Protein AF-A0A160PT19-F1 (afdb_monomer_lite)

Radius of gyration: 15.27 Å; chains: 1; bounding box: 43×38×44 Å

Sequence (125 aa):
MTPITTTNTPLYSALLHTRISDAELLTPTTTVHEILVYGPADCPGCTATLDFFARKNMPATKVTVAAGDVAHTYITQDLGYLQAPVVTIRVSPPKTDHDNEHNTQILHWAGVNRYLMQALSRTHF

Organism: NCBI:txid2506452

Secondary structure (DSSP, 8-state):
--------S-TTTTSEEEETTTS----TTPEEEEEEEEE-SS-HHHHHHHHHHHHTT---EEEE--TTSHHHHIIIIIS---SSPEEEEEEE----SS--GGG-EEEEEES--HHHHHHHHGGG-

Foldseek 3Di:
DDDPPPPLQPPALPAAEDACVRDPADDLQKDWDAKEWEDAPDDVQSVVLCVLCVVLVRHYYYDHDDPPHSSNCCCCPVVNDPADGKMKIWIWGHDDVDDTPVRIHIYIDHTNDPVVSVSVSSSHD

Structure (mmCIF, N/CA/C/O backbone):
data_AF-A0A160PT19-F1
#
_entry.id   AF-A0A160PT19-F1
#
loop_
_atom_site.group_PDB
_atom_site.id
_atom_site.type_symbol
_atom_site.label_atom_id
_atom_site.label_alt_id
_atom_site.label_comp_id
_atom_site.label_asym_id
_atom_site.label_entity_id
_atom_site.label_seq_id
_atom_site.pdbx_PDB_ins_code
_atom_site.Cartn_x
_atom_site.Cartn_y
_atom_site.Cartn_z
_atom_site.occupancy
_atom_site.B_iso_or_equiv
_atom_site.auth_seq_id
_atom_site.auth_comp_id
_atom_site.auth_asym_id
_atom_site.auth_atom_id
_atom_site.pdbx_PDB_model_num
ATOM 1 N N . MET A 1 1 ? 17.183 -22.962 28.057 1.00 35.34 1 MET A N 1
ATOM 2 C CA . MET A 1 1 ? 16.142 -22.687 27.046 1.00 35.34 1 MET A CA 1
ATOM 3 C C . MET A 1 1 ? 15.798 -21.214 27.139 1.00 35.34 1 MET A C 1
ATOM 5 O O . MET A 1 1 ? 15.138 -20.812 28.085 1.00 35.34 1 MET A O 1
ATOM 9 N N . THR A 1 2 ? 16.348 -20.396 26.249 1.00 31.45 2 THR A N 1
ATOM 10 C CA . THR A 1 2 ? 15.983 -18.981 26.113 1.00 31.45 2 THR A CA 1
ATOM 11 C C . THR A 1 2 ? 14.663 -18.885 25.344 1.00 31.45 2 THR A C 1
ATOM 13 O O . THR A 1 2 ? 14.506 -19.596 24.349 1.00 31.45 2 THR A O 1
ATOM 16 N N . PRO A 1 3 ? 13.697 -18.059 25.777 1.00 40.56 3 PRO A N 1
ATOM 17 C CA . PRO A 1 3 ? 12.485 -17.850 25.006 1.00 40.56 3 PRO A CA 1
ATOM 18 C C . PRO A 1 3 ? 12.840 -17.031 23.763 1.00 40.56 3 PRO A C 1
ATOM 20 O O . PRO A 1 3 ? 13.403 -15.941 23.858 1.00 40.56 3 PRO A O 1
ATOM 23 N N . ILE A 1 4 ? 12.529 -17.574 22.589 1.00 34.25 4 ILE A N 1
ATOM 24 C CA . ILE A 1 4 ? 12.538 -16.828 21.334 1.00 34.25 4 ILE A CA 1
ATOM 25 C C . ILE A 1 4 ? 11.302 -15.932 21.395 1.00 34.25 4 ILE A C 1
ATOM 27 O O . ILE A 1 4 ? 10.195 -16.357 21.064 1.00 34.25 4 ILE A O 1
ATOM 31 N N . THR A 1 5 ? 11.465 -14.713 21.904 1.00 34.16 5 THR A N 1
ATOM 32 C CA . THR A 1 5 ? 10.426 -13.688 21.816 1.00 34.16 5 THR A CA 1
ATOM 33 C C . THR A 1 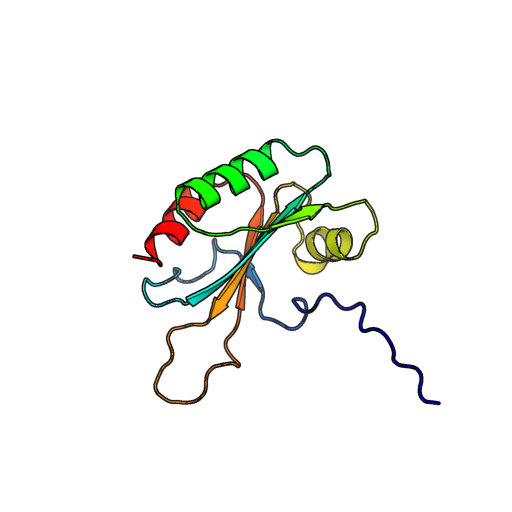5 ? 10.217 -13.414 20.335 1.00 34.16 5 THR A C 1
ATOM 35 O O . THR A 1 5 ? 11.056 -12.799 19.684 1.00 34.16 5 THR A O 1
ATOM 38 N N . THR A 1 6 ? 9.130 -13.949 19.784 1.00 37.34 6 THR A N 1
ATOM 39 C CA . THR A 1 6 ? 8.707 -13.658 18.417 1.00 37.34 6 THR A CA 1
ATOM 40 C C . THR A 1 6 ? 8.397 -12.169 18.378 1.00 37.34 6 THR A C 1
ATOM 42 O O . THR A 1 6 ? 7.464 -11.704 19.032 1.00 37.34 6 THR A O 1
ATOM 45 N N . THR A 1 7 ? 9.260 -11.411 17.712 1.00 38.75 7 THR A N 1
ATOM 46 C CA . THR A 1 7 ? 9.184 -9.961 17.570 1.00 38.75 7 THR A CA 1
ATOM 47 C C . THR A 1 7 ? 7.900 -9.624 16.810 1.00 38.75 7 THR A C 1
ATOM 49 O O . THR A 1 7 ? 7.876 -9.616 15.587 1.00 38.75 7 THR A O 1
ATOM 52 N N . ASN A 1 8 ? 6.805 -9.383 17.534 1.00 43.47 8 ASN A N 1
ATOM 53 C CA . ASN A 1 8 ? 5.523 -8.931 16.977 1.00 43.47 8 ASN A CA 1
ATOM 54 C C . ASN A 1 8 ? 5.532 -7.435 16.615 1.00 43.47 8 ASN A C 1
ATOM 56 O O . ASN A 1 8 ? 4.479 -6.845 16.388 1.00 43.47 8 ASN A O 1
ATOM 60 N N . THR A 1 9 ? 6.705 -6.804 16.564 1.00 41.62 9 THR A N 1
ATOM 61 C CA . THR A 1 9 ? 6.855 -5.499 15.927 1.00 41.62 9 THR A CA 1
ATOM 62 C C . THR A 1 9 ? 6.816 -5.744 14.422 1.00 41.62 9 THR A C 1
ATOM 64 O O . THR A 1 9 ? 7.686 -6.470 13.929 1.00 41.62 9 THR A O 1
ATOM 67 N N . PRO A 1 10 ? 5.841 -5.201 13.669 1.00 52.41 10 PRO A N 1
ATOM 68 C CA . PRO A 1 10 ? 5.884 -5.317 12.222 1.00 52.41 10 PRO A CA 1
ATOM 69 C C . PRO A 1 10 ? 7.228 -4.737 11.776 1.00 52.41 10 PRO A C 1
ATOM 71 O O . PRO A 1 10 ? 7.591 -3.634 12.180 1.00 52.41 10 PRO A O 1
ATOM 74 N N . LEU A 1 11 ? 7.990 -5.504 10.989 1.00 54.66 11 LEU A N 1
ATOM 75 C CA . LEU A 1 11 ? 9.380 -5.220 10.581 1.00 54.66 11 LEU A CA 1
ATOM 76 C C . LEU A 1 11 ? 9.586 -3.812 9.977 1.00 54.66 11 LEU A C 1
ATOM 78 O O . LEU A 1 11 ? 10.712 -3.357 9.809 1.00 54.66 11 LEU A O 1
ATOM 82 N N . TYR A 1 12 ? 8.493 -3.115 9.680 1.00 59.41 12 TYR A N 1
ATOM 83 C CA . TYR A 1 12 ? 8.433 -1.790 9.094 1.00 59.41 12 TYR A CA 1
ATOM 84 C C . TYR A 1 12 ? 8.400 -0.642 10.102 1.00 59.41 12 TYR A C 1
ATOM 86 O O . TYR A 1 12 ? 8.728 0.464 9.692 1.00 59.41 12 TYR A O 1
ATOM 94 N N . SER A 1 13 ? 8.049 -0.846 11.380 1.00 60.00 13 SER A N 1
ATOM 95 C CA . SER A 1 13 ? 7.962 0.257 12.362 1.00 60.00 13 SER A CA 1
ATOM 96 C C . SER A 1 13 ? 9.321 0.904 12.669 1.00 60.00 13 SER A C 1
ATOM 98 O O . SER A 1 13 ? 9.365 2.035 13.136 1.00 60.00 13 SER A O 1
ATOM 100 N N . ALA A 1 14 ? 10.432 0.207 12.404 1.00 63.75 14 ALA A N 1
ATOM 101 C CA . ALA A 1 14 ? 11.790 0.723 12.601 1.00 63.75 14 ALA A CA 1
ATOM 102 C C . ALA A 1 14 ? 12.344 1.504 11.391 1.00 63.75 14 ALA A C 1
ATOM 104 O O . ALA A 1 14 ? 13.433 2.068 11.478 1.00 63.75 14 ALA A O 1
ATOM 105 N N . LEU A 1 15 ? 11.632 1.509 10.260 1.00 71.19 15 LEU A N 1
ATOM 106 C CA . LEU A 1 15 ? 12.032 2.236 9.056 1.00 71.19 15 LEU A CA 1
ATOM 107 C C . LEU A 1 15 ? 11.429 3.640 9.055 1.00 71.19 15 LEU A C 1
ATOM 109 O O . LEU A 1 15 ? 10.380 3.870 9.647 1.00 71.19 15 LEU A O 1
ATOM 113 N N . LEU A 1 16 ? 12.066 4.571 8.344 1.00 78.56 16 LEU A N 1
ATOM 114 C CA . LEU A 1 16 ? 11.502 5.900 8.135 1.00 78.56 16 LEU A CA 1
ATOM 115 C C . LEU A 1 16 ? 10.210 5.797 7.309 1.00 78.56 16 LEU A C 1
ATOM 117 O O . LEU A 1 16 ? 10.234 5.286 6.186 1.00 78.56 16 LEU A O 1
ATOM 121 N N . HIS A 1 17 ? 9.100 6.307 7.846 1.00 78.31 17 HIS A N 1
ATOM 122 C CA . HIS A 1 17 ? 7.835 6.449 7.123 1.00 78.31 17 HIS A CA 1
ATOM 123 C C . HIS A 1 17 ? 7.712 7.846 6.538 1.00 78.31 17 HIS A C 1
ATOM 125 O O . HIS A 1 17 ? 7.870 8.853 7.227 1.00 78.31 17 HIS A O 1
ATOM 131 N N . THR A 1 18 ? 7.400 7.913 5.253 1.00 82.81 18 THR A N 1
ATOM 132 C CA . THR A 1 18 ? 7.160 9.171 4.559 1.00 82.81 18 THR A CA 1
ATOM 133 C C . THR A 1 18 ? 5.851 9.061 3.799 1.00 82.81 18 THR A C 1
ATOM 135 O O . THR A 1 18 ? 5.654 8.160 2.975 1.00 82.81 18 THR A O 1
ATOM 138 N N . ARG A 1 19 ? 4.932 9.998 4.050 1.00 78.94 19 ARG A N 1
ATOM 139 C CA . ARG A 1 19 ? 3.765 10.139 3.183 1.00 78.94 19 ARG A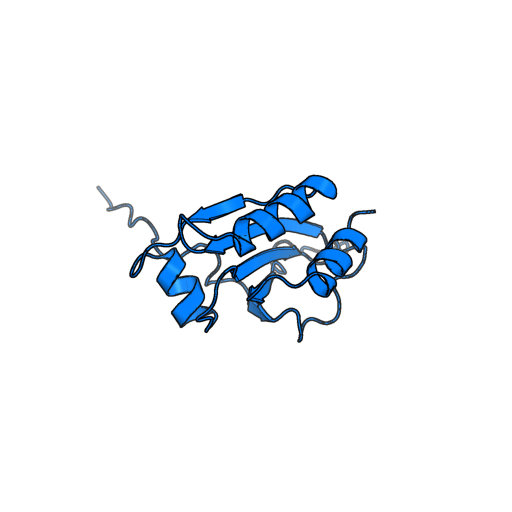 CA 1
ATOM 140 C C . ARG A 1 19 ? 4.269 10.514 1.808 1.00 78.94 19 ARG A C 1
ATOM 142 O O . ARG A 1 19 ? 5.033 11.456 1.654 1.00 78.94 19 ARG A O 1
ATOM 149 N N . ILE A 1 20 ? 3.821 9.802 0.788 1.00 74.75 20 ILE A N 1
ATOM 150 C CA . ILE A 1 20 ? 4.303 10.035 -0.578 1.00 74.75 20 ILE A CA 1
ATOM 151 C C . ILE A 1 20 ? 3.942 11.432 -1.126 1.00 74.75 20 ILE A C 1
ATOM 153 O O . ILE A 1 20 ? 4.535 11.863 -2.106 1.00 74.75 20 ILE A O 1
ATOM 157 N N . SER A 1 21 ? 3.004 12.156 -0.497 1.00 69.19 21 SER A N 1
ATOM 158 C CA . SER A 1 21 ? 2.771 13.586 -0.767 1.00 69.19 21 SER A CA 1
ATOM 159 C C . SER A 1 21 ? 3.964 14.470 -0.404 1.00 69.19 21 SER A C 1
ATOM 161 O O . SER A 1 21 ? 4.142 15.519 -1.014 1.00 69.19 21 SER A O 1
ATOM 163 N N . ASP A 1 22 ? 4.755 14.031 0.572 1.00 57.75 22 ASP A N 1
ATOM 164 C CA . ASP A 1 22 ? 5.867 14.764 1.175 1.00 57.75 22 ASP A CA 1
ATOM 165 C C . ASP A 1 22 ? 7.215 14.186 0.718 1.00 57.75 22 ASP A C 1
ATOM 167 O O . ASP A 1 22 ? 8.270 14.753 0.990 1.00 57.75 22 ASP A O 1
ATOM 171 N N . ALA A 1 23 ? 7.189 13.043 0.025 1.00 59.66 23 ALA A N 1
ATOM 172 C CA . ALA A 1 23 ? 8.374 12.432 -0.539 1.00 59.66 23 ALA A CA 1
ATOM 173 C C . ALA A 1 23 ? 8.864 13.279 -1.716 1.00 59.66 23 ALA A C 1
ATOM 175 O O . ALA A 1 23 ? 8.165 13.430 -2.723 1.00 59.66 23 ALA A O 1
ATOM 176 N N . GLU A 1 24 ? 10.089 13.791 -1.602 1.00 56.44 24 GLU A N 1
ATOM 177 C CA . GLU A 1 24 ? 10.838 14.285 -2.748 1.00 56.44 24 GLU A CA 1
ATOM 178 C C . GLU A 1 24 ? 10.969 13.114 -3.730 1.00 56.44 24 GLU A C 1
ATOM 180 O O . GLU A 1 24 ? 11.618 12.110 -3.450 1.00 56.44 24 GLU A O 1
ATOM 185 N N . LEU A 1 25 ? 10.158 13.214 -4.783 1.00 57.28 25 LEU A N 1
ATOM 186 C CA . LEU A 1 25 ? 9.837 12.248 -5.828 1.00 57.28 25 LEU A CA 1
ATOM 187 C C . LEU A 1 25 ? 10.712 10.991 -5.868 1.00 57.28 25 LEU A C 1
ATOM 189 O O . LEU A 1 25 ? 11.914 11.057 -6.106 1.00 57.28 25 LEU A O 1
ATOM 193 N N . LEU A 1 26 ? 10.043 9.837 -5.797 1.00 66.56 26 LEU A N 1
ATOM 194 C CA . LEU A 1 26 ? 10.506 8.583 -6.391 1.00 66.56 26 LEU A CA 1
ATOM 195 C C . LEU A 1 26 ? 11.251 8.869 -7.702 1.00 66.56 26 LEU A C 1
ATOM 197 O O . LEU A 1 26 ? 10.646 9.243 -8.710 1.00 66.56 26 LEU A O 1
ATOM 201 N N . THR A 1 27 ? 12.571 8.739 -7.672 1.00 70.25 27 THR A N 1
ATOM 202 C CA . THR A 1 27 ? 13.402 8.955 -8.852 1.00 70.25 27 THR A CA 1
ATOM 203 C C . THR A 1 27 ? 13.380 7.696 -9.720 1.00 70.25 27 THR A C 1
ATOM 205 O O . THR A 1 27 ? 13.173 6.599 -9.196 1.00 70.25 27 THR A O 1
ATOM 208 N N . PRO A 1 28 ? 13.670 7.794 -11.031 1.00 70.12 28 PRO A N 1
ATOM 209 C CA . PRO A 1 28 ? 13.796 6.620 -11.902 1.00 70.12 28 PRO A CA 1
ATOM 210 C C . PRO A 1 28 ? 14.831 5.591 -11.433 1.00 70.12 28 PRO A C 1
ATOM 212 O O . PRO A 1 28 ? 14.836 4.458 -11.888 1.00 70.12 28 PRO A O 1
ATOM 215 N N . THR A 1 29 ? 15.727 5.992 -10.536 1.00 72.44 29 THR A N 1
ATOM 216 C CA . THR A 1 29 ? 16.801 5.161 -9.995 1.00 72.44 29 THR A CA 1
ATOM 217 C C . THR A 1 29 ? 16.469 4.575 -8.618 1.00 72.44 29 THR A C 1
ATOM 219 O O . THR A 1 29 ? 17.282 3.859 -8.034 1.00 72.44 29 THR A O 1
ATOM 222 N N . THR A 1 30 ? 15.277 4.863 -8.089 1.00 79.81 30 THR A N 1
ATOM 223 C CA . THR A 1 30 ? 14.778 4.285 -6.840 1.00 79.81 30 THR A CA 1
ATOM 224 C C . THR A 1 30 ? 14.445 2.810 -7.040 1.00 79.81 30 THR A C 1
ATOM 226 O O . THR A 1 30 ? 13.694 2.444 -7.940 1.00 79.81 30 THR A O 1
ATOM 229 N N . THR A 1 31 ? 14.964 1.950 -6.165 1.00 84.50 31 THR A N 1
ATOM 230 C CA . THR A 1 31 ? 14.636 0.520 -6.185 1.00 84.50 31 THR A CA 1
ATOM 231 C C . THR A 1 31 ? 13.428 0.262 -5.294 1.00 84.50 31 THR A C 1
ATOM 233 O O . THR A 1 31 ? 13.493 0.513 -4.091 1.00 84.50 31 THR A O 1
ATOM 236 N N . VAL A 1 32 ? 12.341 -0.263 -5.861 1.00 87.12 32 VAL A N 1
ATOM 237 C CA . VAL A 1 32 ? 11.219 -0.818 -5.087 1.00 87.12 32 VAL A CA 1
ATOM 238 C C . VAL A 1 32 ? 11.502 -2.279 -4.770 1.00 87.12 32 VAL A C 1
ATOM 240 O O . VAL A 1 32 ? 11.746 -3.082 -5.667 1.00 87.12 32 VAL A O 1
ATOM 243 N N . HIS A 1 33 ? 11.434 -2.613 -3.486 1.00 88.31 33 HIS A N 1
ATOM 244 C CA . HIS A 1 33 ? 11.605 -3.976 -2.984 1.00 88.31 33 HIS A CA 1
ATOM 245 C C . HIS A 1 33 ? 10.272 -4.684 -2.784 1.00 88.31 33 HIS A C 1
ATOM 247 O O . HIS A 1 33 ? 10.184 -5.894 -2.959 1.00 88.31 33 HIS A O 1
ATOM 253 N N . GLU A 1 34 ? 9.245 -3.938 -2.380 1.00 91.88 34 GLU A N 1
ATOM 254 C CA . GLU A 1 34 ? 7.956 -4.505 -2.002 1.00 91.88 34 GLU A CA 1
ATOM 255 C C . GLU A 1 34 ? 6.843 -3.462 -2.083 1.00 91.88 34 GLU A C 1
ATOM 257 O O . GLU A 1 34 ? 7.054 -2.289 -1.765 1.00 91.88 34 GLU A O 1
ATOM 262 N N . ILE A 1 35 ? 5.651 -3.918 -2.468 1.00 93.06 35 ILE A N 1
ATOM 263 C CA . ILE A 1 35 ? 4.411 -3.144 -2.453 1.00 93.06 35 ILE A CA 1
ATOM 264 C C . ILE A 1 35 ? 3.371 -3.943 -1.666 1.00 93.06 35 ILE A C 1
ATOM 266 O O . ILE A 1 35 ? 2.994 -5.045 -2.074 1.00 93.06 35 ILE A O 1
ATOM 270 N N . LEU A 1 36 ? 2.880 -3.379 -0.564 1.00 95.81 36 LEU A N 1
ATOM 271 C CA . LEU A 1 36 ? 1.839 -3.980 0.267 1.00 95.81 36 LEU A CA 1
ATOM 272 C C . LEU A 1 36 ? 0.560 -3.148 0.201 1.00 95.81 36 LEU A C 1
ATOM 274 O O . LEU A 1 36 ? 0.592 -1.923 0.301 1.00 95.81 36 LEU A O 1
ATOM 278 N N . VAL A 1 37 ? -0.578 -3.823 0.048 1.00 96.50 37 VAL A N 1
ATOM 279 C CA . VAL A 1 37 ? -1.911 -3.210 -0.003 1.00 96.50 37 VAL A CA 1
ATOM 280 C C . VAL A 1 37 ? -2.739 -3.740 1.162 1.00 96.50 37 VAL A C 1
ATOM 282 O O . VAL A 1 37 ? -3.207 -4.879 1.142 1.00 96.50 37 VAL A O 1
ATOM 285 N N . TYR A 1 38 ? -2.925 -2.905 2.176 1.00 96.31 38 TYR A N 1
ATOM 286 C CA . TYR A 1 38 ? -3.658 -3.213 3.396 1.00 96.31 38 TYR A CA 1
ATOM 287 C C . TYR A 1 38 ? -5.132 -2.844 3.262 1.00 96.31 38 TYR A C 1
ATOM 289 O O . TYR A 1 38 ? -5.484 -1.750 2.812 1.00 96.31 38 TYR A O 1
ATOM 297 N N . GLY A 1 39 ? -6.001 -3.736 3.722 1.00 95.94 39 GLY A N 1
ATOM 298 C CA . GLY A 1 39 ? -7.423 -3.462 3.877 1.00 95.94 39 GLY A CA 1
ATOM 299 C C . GLY A 1 39 ? -8.210 -4.700 4.298 1.00 95.94 39 GLY A C 1
ATOM 300 O O . GLY A 1 39 ? -7.638 -5.785 4.401 1.00 95.94 39 GLY A O 1
ATOM 301 N N . PRO A 1 40 ? -9.520 -4.561 4.547 1.00 94.25 40 PRO A N 1
ATOM 302 C CA . PRO A 1 40 ? -10.362 -5.682 4.945 1.00 94.25 40 PRO A CA 1
ATOM 303 C C . PRO A 1 40 ? -10.466 -6.756 3.850 1.00 94.25 40 PRO A C 1
ATOM 305 O O . PRO A 1 40 ? -10.084 -6.555 2.689 1.00 94.25 40 PRO A O 1
ATOM 308 N N . ALA A 1 41 ? -11.000 -7.921 4.231 1.00 92.69 41 ALA A N 1
ATOM 309 C CA . ALA A 1 41 ? -11.184 -9.053 3.324 1.00 92.69 41 ALA A CA 1
ATOM 310 C C . ALA A 1 41 ? -11.987 -8.644 2.079 1.00 92.69 41 ALA A C 1
ATOM 312 O O . ALA A 1 41 ? -11.502 -8.826 0.958 1.00 92.69 41 ALA A O 1
ATOM 313 N N . ASP A 1 42 ? -13.136 -7.997 2.279 1.00 94.50 42 ASP A N 1
ATOM 314 C CA . ASP A 1 42 ? -13.894 -7.348 1.213 1.00 94.50 42 ASP A CA 1
ATOM 315 C C . ASP A 1 42 ? -13.470 -5.879 1.077 1.00 94.50 42 ASP A C 1
ATOM 317 O O . ASP A 1 42 ? -13.744 -5.043 1.936 1.00 94.50 42 ASP A O 1
ATOM 321 N N . CYS A 1 43 ? -12.723 -5.581 0.016 1.00 95.25 43 CYS A N 1
ATOM 322 C CA . CYS A 1 43 ? -12.162 -4.258 -0.231 1.00 95.25 43 CYS A CA 1
ATOM 323 C C . CYS A 1 43 ? -12.020 -4.024 -1.744 1.00 95.25 43 CYS A C 1
ATOM 325 O O . CYS A 1 43 ? -10.954 -4.291 -2.311 1.00 95.25 43 CYS A O 1
ATOM 327 N N . PRO A 1 44 ? -13.058 -3.488 -2.413 1.00 96.00 44 PRO A N 1
ATOM 328 C CA . PRO A 1 44 ? -13.021 -3.221 -3.853 1.00 96.00 44 PRO A CA 1
ATOM 329 C C . PRO A 1 44 ? -11.871 -2.292 -4.262 1.00 96.00 44 PRO A C 1
ATOM 331 O O . PRO A 1 44 ? -11.240 -2.485 -5.300 1.00 96.00 44 PRO A O 1
ATOM 334 N N . GLY A 1 45 ? -11.544 -1.312 -3.412 1.00 96.06 45 GLY A N 1
ATOM 335 C CA . GLY A 1 45 ? -10.402 -0.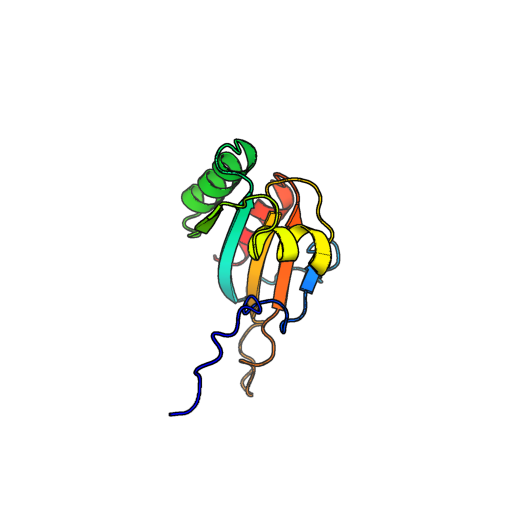425 -3.630 1.00 96.06 45 GLY A CA 1
ATOM 336 C C . GLY A 1 45 ? -9.055 -1.155 -3.581 1.00 96.06 45 GLY A C 1
ATOM 337 O O . GLY A 1 45 ? -8.164 -0.840 -4.363 1.00 96.06 45 GLY A O 1
ATOM 338 N N . CYS A 1 46 ? -8.911 -2.164 -2.718 1.00 96.88 46 CYS A N 1
ATOM 339 C CA . CYS A 1 46 ? -7.710 -2.993 -2.653 1.00 96.88 46 CYS A CA 1
ATOM 340 C C . CYS A 1 46 ? -7.555 -3.812 -3.938 1.00 96.88 46 CYS A C 1
ATOM 342 O O . CYS A 1 46 ? -6.475 -3.821 -4.522 1.00 96.88 46 CYS A O 1
ATOM 344 N N . THR A 1 47 ? -8.642 -4.427 -4.416 1.00 97.19 47 THR A N 1
ATOM 345 C CA . THR A 1 47 ? -8.663 -5.162 -5.690 1.00 97.19 47 THR A CA 1
ATOM 346 C C . THR A 1 47 ? -8.260 -4.258 -6.854 1.00 97.19 47 THR A C 1
ATOM 348 O O . THR A 1 47 ? -7.339 -4.585 -7.594 1.00 97.19 47 THR A O 1
ATOM 351 N N . ALA A 1 48 ? -8.851 -3.063 -6.958 1.00 96.19 48 ALA A N 1
ATOM 352 C CA . ALA A 1 48 ? -8.526 -2.116 -8.025 1.00 96.19 48 ALA A CA 1
ATOM 353 C C . ALA A 1 48 ? -7.047 -1.679 -8.024 1.00 96.19 48 ALA A C 1
ATOM 355 O O . ALA A 1 48 ? -6.457 -1.489 -9.093 1.00 96.19 48 ALA A O 1
ATOM 356 N N . THR A 1 49 ? -6.453 -1.514 -6.838 1.00 95.94 49 THR A N 1
ATOM 357 C CA . THR A 1 49 ? -5.028 -1.191 -6.665 1.00 95.94 49 THR A CA 1
ATOM 358 C C . THR A 1 49 ? -4.131 -2.359 -7.082 1.00 95.94 49 THR A C 1
ATOM 360 O O . THR A 1 49 ? -3.189 -2.155 -7.847 1.00 95.94 49 THR A O 1
ATOM 363 N N . LEU A 1 50 ? -4.435 -3.586 -6.644 1.00 96.00 50 LEU A N 1
ATOM 364 C CA . LEU A 1 50 ? -3.681 -4.788 -7.026 1.00 96.00 50 LEU A CA 1
ATOM 365 C C . LEU A 1 50 ? -3.732 -5.017 -8.540 1.00 96.00 50 LEU A C 1
ATOM 367 O O . LEU A 1 50 ? -2.694 -5.204 -9.170 1.00 96.00 50 LEU A O 1
ATOM 371 N N . ASP A 1 51 ? -4.917 -4.897 -9.140 1.00 95.88 51 ASP A N 1
ATOM 372 C CA . ASP A 1 51 ? -5.102 -5.036 -10.583 1.00 95.88 51 ASP A CA 1
ATOM 373 C C . ASP A 1 51 ? -4.306 -3.985 -11.368 1.00 95.88 51 ASP A C 1
ATOM 375 O O . ASP A 1 51 ? -3.816 -4.252 -12.467 1.00 95.88 51 ASP A O 1
ATOM 379 N N . PHE A 1 52 ? -4.183 -2.763 -10.835 1.00 94.62 52 PHE A N 1
ATOM 380 C CA . PHE A 1 52 ? -3.350 -1.734 -11.452 1.00 94.62 52 PHE A CA 1
ATOM 381 C C . PHE A 1 52 ? -1.882 -2.155 -11.489 1.00 94.62 52 PHE A C 1
ATOM 383 O O . PHE A 1 52 ? -1.274 -2.097 -12.559 1.00 94.62 52 PHE A O 1
ATOM 390 N N . PHE A 1 53 ? -1.329 -2.581 -10.354 1.00 93.75 53 PHE A N 1
ATOM 391 C CA . PHE A 1 53 ? 0.074 -2.978 -10.268 1.00 93.75 53 PHE A CA 1
ATOM 392 C C . PHE A 1 53 ? 0.365 -4.239 -11.091 1.00 93.75 53 PHE A C 1
ATOM 394 O O . PHE A 1 53 ? 1.345 -4.264 -11.837 1.00 93.75 53 PHE A O 1
ATOM 401 N N . ALA A 1 54 ? -0.553 -5.211 -11.099 1.00 94.06 54 ALA A N 1
ATOM 402 C CA . ALA A 1 54 ? -0.462 -6.397 -11.947 1.00 94.06 54 ALA A CA 1
ATOM 403 C C . ALA A 1 54 ? -0.365 -6.038 -13.442 1.00 94.06 54 ALA A C 1
ATOM 405 O O . ALA A 1 54 ? 0.523 -6.525 -14.136 1.00 94.06 54 ALA A O 1
ATOM 406 N N . ARG A 1 55 ? -1.197 -5.107 -13.939 1.00 93.62 55 ARG A N 1
ATOM 407 C CA . ARG A 1 55 ? -1.119 -4.614 -15.334 1.00 93.62 55 ARG A CA 1
ATOM 408 C C . ARG A 1 55 ? 0.191 -3.894 -15.667 1.00 93.62 55 ARG A C 1
ATOM 410 O O . ARG A 1 55 ? 0.490 -3.691 -16.842 1.00 93.62 55 ARG A O 1
ATOM 417 N N . LYS A 1 56 ? 0.936 -3.451 -14.656 1.00 90.31 56 LYS A N 1
ATOM 418 C CA . LYS A 1 56 ? 2.240 -2.793 -14.793 1.00 90.31 56 LYS A CA 1
ATOM 419 C C . LYS A 1 56 ? 3.413 -3.741 -14.547 1.00 90.31 56 LYS A C 1
ATOM 421 O O . LYS A 1 56 ? 4.541 -3.268 -14.525 1.00 90.31 56 LYS A O 1
ATOM 426 N N . ASN A 1 57 ? 3.164 -5.046 -14.394 1.00 90.88 57 ASN A N 1
ATOM 427 C CA . ASN A 1 57 ? 4.170 -6.044 -14.015 1.00 90.88 57 ASN A CA 1
ATOM 428 C C . ASN A 1 57 ? 4.896 -5.697 -12.702 1.00 90.88 57 ASN A C 1
ATOM 430 O O . ASN A 1 57 ? 6.059 -6.041 -12.515 1.00 90.88 57 ASN A O 1
ATOM 434 N N . MET A 1 58 ? 4.203 -5.017 -11.789 1.00 90.12 58 MET A N 1
ATOM 435 C CA . MET A 1 58 ? 4.700 -4.688 -10.458 1.00 90.12 58 MET A CA 1
ATOM 436 C C . MET A 1 58 ? 3.983 -5.607 -9.463 1.00 90.12 58 MET A C 1
ATOM 438 O O . MET A 1 58 ? 2.795 -5.406 -9.214 1.00 90.12 58 MET A O 1
ATOM 442 N N . PRO A 1 59 ? 4.626 -6.658 -8.933 1.00 90.88 59 PRO A N 1
ATOM 443 C CA . PRO A 1 59 ? 3.970 -7.541 -7.979 1.00 90.88 59 PRO A CA 1
ATOM 444 C C . PRO A 1 59 ? 3.652 -6.775 -6.689 1.00 90.88 59 PRO A C 1
ATOM 446 O O . PRO A 1 59 ? 4.513 -6.109 -6.117 1.00 90.88 59 PRO A O 1
ATOM 449 N N . ALA A 1 60 ? 2.403 -6.874 -6.240 1.00 93.25 60 ALA A N 1
ATOM 450 C CA . ALA A 1 60 ? 1.928 -6.284 -4.997 1.00 93.25 60 ALA A CA 1
ATOM 451 C C . ALA A 1 60 ? 1.168 -7.335 -4.185 1.00 93.25 60 ALA A C 1
ATOM 453 O O . ALA A 1 60 ? 0.430 -8.149 -4.747 1.00 93.25 60 ALA A O 1
ATOM 454 N N . THR A 1 61 ? 1.323 -7.299 -2.864 1.00 95.75 61 THR A N 1
ATOM 455 C CA . THR A 1 61 ? 0.737 -8.288 -1.953 1.00 95.75 61 THR A CA 1
ATOM 456 C C . THR A 1 61 ? -0.410 -7.671 -1.165 1.00 95.75 61 THR A C 1
ATOM 458 O O . THR A 1 61 ? -0.272 -6.597 -0.577 1.00 95.75 61 THR A O 1
ATOM 461 N N . LYS A 1 62 ? -1.556 -8.359 -1.118 1.00 95.62 62 LYS A N 1
ATOM 462 C CA . LYS A 1 62 ? -2.664 -7.977 -0.237 1.00 95.62 62 LYS A CA 1
ATOM 463 C C . LYS A 1 62 ? -2.366 -8.412 1.193 1.00 95.62 62 LYS A C 1
ATOM 465 O O . LYS A 1 62 ? -2.144 -9.594 1.438 1.00 95.62 62 LYS A O 1
ATOM 470 N N . VAL A 1 63 ? -2.477 -7.482 2.133 1.00 95.44 63 VAL A N 1
ATOM 471 C CA . VAL A 1 63 ? -2.507 -7.780 3.566 1.00 95.44 63 VAL A CA 1
ATOM 472 C C . VAL A 1 63 ? -3.943 -7.601 4.040 1.00 95.44 63 VAL A C 1
ATOM 474 O O . VAL A 1 63 ? -4.474 -6.490 4.046 1.00 95.44 63 VAL A O 1
ATOM 477 N N . THR A 1 64 ? -4.597 -8.711 4.383 1.00 93.69 64 THR A N 1
ATOM 478 C CA . THR A 1 64 ? -5.954 -8.663 4.937 1.00 93.69 64 THR A CA 1
ATOM 479 C C . THR A 1 64 ? -5.878 -8.192 6.379 1.00 93.69 64 THR A C 1
ATOM 481 O O . THR A 1 64 ? -5.160 -8.784 7.176 1.00 93.69 64 THR A O 1
ATOM 484 N N . VAL A 1 65 ? -6.617 -7.132 6.685 1.00 91.44 65 VAL A N 1
ATOM 485 C CA . VAL A 1 65 ? -6.629 -6.480 7.991 1.00 91.44 65 VAL A CA 1
ATOM 486 C C . VAL A 1 65 ? -7.944 -6.778 8.702 1.00 91.44 65 VAL A C 1
ATOM 488 O O . VAL A 1 65 ? -9.022 -6.550 8.147 1.00 91.44 65 VAL A O 1
ATOM 491 N N . ALA A 1 66 ? -7.851 -7.250 9.940 1.00 91.19 66 ALA A N 1
ATOM 492 C CA . ALA A 1 66 ? -8.949 -7.392 10.882 1.00 91.19 66 ALA A CA 1
ATOM 493 C C . ALA A 1 66 ? -8.763 -6.425 12.060 1.00 91.19 66 ALA A C 1
ATOM 495 O O . ALA A 1 66 ? -7.645 -6.135 12.480 1.00 91.19 66 ALA A O 1
ATOM 496 N N . ALA A 1 67 ? -9.866 -5.913 12.611 1.00 88.38 67 ALA A N 1
ATOM 497 C CA . ALA A 1 67 ? -9.806 -4.970 13.725 1.00 88.38 67 ALA A CA 1
ATOM 498 C C . ALA A 1 67 ? -9.002 -5.545 14.906 1.00 88.38 67 ALA A C 1
ATOM 500 O O . ALA A 1 67 ? -9.277 -6.648 15.376 1.00 88.38 67 ALA A O 1
ATOM 501 N N . GLY A 1 68 ? -8.021 -4.776 15.383 1.00 85.06 68 GLY A N 1
ATOM 502 C CA . GLY A 1 68 ? -7.178 -5.140 16.526 1.00 85.06 68 GLY A CA 1
ATOM 503 C C . GLY A 1 68 ? -5.980 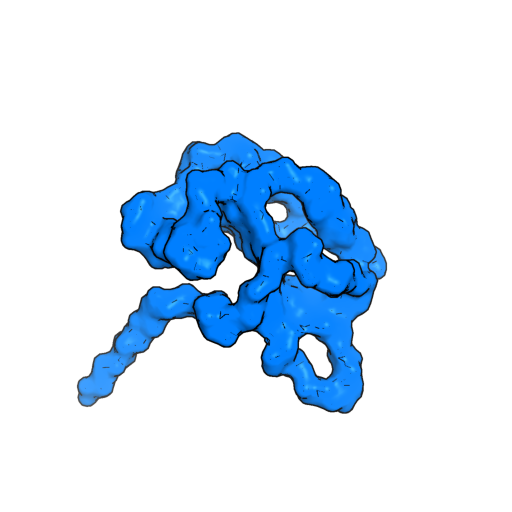-6.039 16.208 1.00 85.06 68 GLY A C 1
ATOM 504 O O . GLY A 1 68 ? -5.194 -6.306 17.114 1.00 85.06 68 GLY A O 1
ATOM 505 N N . ASP A 1 69 ? -5.796 -6.479 14.959 1.00 89.19 69 ASP A N 1
ATOM 506 C CA . ASP A 1 69 ? -4.573 -7.189 14.582 1.00 89.19 69 ASP A CA 1
ATOM 507 C C . ASP A 1 69 ? -3.358 -6.240 14.454 1.00 89.19 69 ASP A C 1
ATOM 509 O O . ASP A 1 69 ? -3.457 -5.008 14.558 1.00 89.19 69 ASP A O 1
ATOM 513 N N . VAL A 1 70 ? -2.175 -6.827 14.259 1.00 88.81 70 VAL A N 1
ATOM 514 C CA . VAL A 1 70 ? -0.914 -6.076 14.146 1.00 88.81 70 VAL A CA 1
ATOM 515 C C . VAL A 1 70 ? -0.917 -5.161 12.918 1.00 88.81 70 VAL A C 1
ATOM 517 O O . VAL A 1 70 ? -0.436 -4.032 12.992 1.00 88.81 70 VAL A O 1
ATOM 520 N N . ALA A 1 71 ? -1.492 -5.605 11.798 1.00 89.88 71 ALA A N 1
ATOM 521 C CA . ALA A 1 71 ? -1.557 -4.817 10.573 1.00 89.88 71 ALA A CA 1
ATOM 522 C C . ALA A 1 71 ? -2.533 -3.637 10.711 1.00 89.88 71 ALA A C 1
ATOM 524 O O . ALA A 1 71 ? -2.243 -2.545 10.232 1.00 89.88 71 ALA A O 1
ATOM 525 N N . HIS A 1 72 ? -3.648 -3.833 11.413 1.00 90.06 72 HIS A N 1
ATOM 526 C CA . HIS A 1 72 ? -4.629 -2.819 11.766 1.00 90.06 72 HIS A CA 1
ATOM 527 C C . HIS A 1 72 ? -4.000 -1.761 12.654 1.00 90.06 72 HIS A C 1
ATOM 529 O O . HIS A 1 72 ? -4.126 -0.573 12.372 1.00 90.06 72 HIS A O 1
ATOM 535 N N . THR A 1 73 ? -3.292 -2.188 13.700 1.00 90.75 73 THR A N 1
ATOM 536 C CA . THR A 1 73 ? -2.556 -1.294 14.600 1.00 90.75 73 THR A CA 1
ATOM 537 C C . THR A 1 73 ? -1.531 -0.474 13.825 1.00 90.75 73 THR A C 1
ATOM 539 O O . THR A 1 73 ? -1.548 0.747 13.911 1.00 90.75 73 THR A O 1
ATOM 542 N N . TYR A 1 74 ? -0.735 -1.117 12.971 1.00 90.50 74 TYR A N 1
ATOM 543 C CA . TYR A 1 74 ? 0.242 -0.435 12.128 1.00 90.50 74 TYR A CA 1
ATOM 544 C C . TYR A 1 74 ? -0.394 0.645 11.234 1.00 90.50 74 TYR A C 1
ATOM 546 O O . TYR A 1 74 ? 0.019 1.803 11.258 1.00 90.50 74 TYR A O 1
ATOM 554 N N . ILE A 1 75 ? -1.445 0.321 10.473 1.00 92.19 75 ILE A N 1
ATOM 555 C CA . ILE A 1 75 ? -2.029 1.313 9.555 1.00 92.19 75 ILE A CA 1
ATOM 556 C C . ILE A 1 75 ? -2.812 2.423 10.273 1.00 92.19 75 ILE A C 1
ATOM 558 O O . ILE A 1 75 ? -2.879 3.537 9.754 1.00 92.19 75 ILE A O 1
ATOM 562 N N . THR A 1 76 ? -3.398 2.143 11.443 1.00 92.00 76 THR A N 1
ATOM 563 C CA . THR A 1 76 ? -4.261 3.098 12.163 1.00 92.00 76 THR A CA 1
ATOM 564 C C . THR A 1 76 ? -3.508 3.933 13.190 1.00 92.00 76 THR A C 1
ATOM 566 O O . THR A 1 76 ? -3.755 5.133 13.274 1.00 92.00 76 THR A O 1
ATOM 569 N N . GLN A 1 77 ? -2.601 3.330 13.957 1.00 90.38 77 GLN A N 1
ATOM 570 C CA . GLN A 1 77 ? -1.874 3.991 15.041 1.00 90.38 77 GLN A CA 1
ATOM 571 C C . GLN A 1 77 ? -0.530 4.537 14.562 1.00 90.38 77 GLN A C 1
ATOM 573 O O . GLN A 1 77 ? -0.255 5.711 14.797 1.00 90.38 77 GLN A O 1
ATOM 578 N N . ASP A 1 78 ? 0.259 3.740 13.835 1.00 90.56 78 ASP A N 1
ATOM 579 C CA . ASP A 1 78 ? 1.596 4.169 13.402 1.00 90.56 78 ASP A CA 1
ATOM 580 C C . ASP A 1 78 ? 1.504 5.116 12.192 1.00 90.56 78 ASP A C 1
ATOM 582 O O . ASP A 1 78 ? 2.126 6.177 12.175 1.00 90.56 78 ASP A O 1
ATOM 586 N N . LEU A 1 79 ? 0.694 4.773 11.179 1.00 90.31 79 LEU A N 1
ATOM 587 C CA . LEU A 1 79 ? 0.552 5.588 9.956 1.00 90.31 79 LEU A CA 1
ATOM 588 C C . LEU A 1 79 ? -0.588 6.623 10.011 1.00 90.31 79 LEU A C 1
ATOM 590 O O . LEU A 1 79 ? -0.620 7.571 9.212 1.00 90.31 79 LEU A O 1
ATOM 594 N N . GLY A 1 80 ? -1.538 6.449 10.935 1.00 92.75 80 GLY A N 1
ATOM 595 C CA . GLY A 1 80 ? -2.652 7.378 11.141 1.00 92.75 80 GLY A CA 1
ATOM 596 C C . GLY A 1 80 ? -3.743 7.334 10.064 1.00 92.75 80 GLY A C 1
ATOM 597 O O . GLY A 1 80 ? -4.373 8.361 9.797 1.00 92.75 80 GLY A O 1
ATOM 598 N N . TYR A 1 81 ? -3.957 6.198 9.395 1.00 93.00 81 TYR A N 1
ATOM 599 C CA . TYR A 1 81 ? -5.000 6.052 8.376 1.00 93.00 81 TYR A CA 1
ATOM 600 C C . TYR A 1 81 ? -6.247 5.352 8.904 1.00 93.00 81 TYR A C 1
ATOM 602 O O . TYR A 1 81 ? -6.174 4.312 9.544 1.00 93.00 81 TYR A O 1
ATOM 610 N N . LEU A 1 82 ? -7.412 5.894 8.547 1.00 89.25 82 LEU A N 1
ATOM 611 C CA . LEU A 1 82 ? -8.724 5.337 8.903 1.00 89.25 82 LEU A CA 1
ATOM 612 C C . LEU A 1 82 ? -9.474 4.748 7.697 1.00 89.25 82 LEU A C 1
ATOM 614 O O . LEU A 1 82 ? -10.592 4.263 7.837 1.00 89.25 82 LEU A O 1
ATOM 618 N N . GLN A 1 83 ? -8.876 4.805 6.505 1.00 89.00 83 GLN A N 1
ATOM 619 C CA . GLN A 1 83 ? -9.496 4.385 5.249 1.00 89.00 83 GLN A CA 1
ATOM 620 C C . GLN A 1 83 ? -8.610 3.384 4.504 1.00 89.00 83 GLN A C 1
ATOM 622 O O . GLN A 1 83 ? -7.392 3.545 4.448 1.00 89.00 83 GLN A O 1
ATOM 627 N N . ALA A 1 84 ? -9.236 2.382 3.886 1.00 91.69 84 ALA A N 1
ATOM 628 C CA . ALA A 1 84 ? -8.580 1.409 3.015 1.00 91.69 84 ALA A CA 1
ATOM 629 C C . ALA A 1 84 ? -8.815 1.743 1.520 1.00 91.69 84 ALA A C 1
ATOM 631 O O . ALA A 1 84 ? -9.819 2.377 1.187 1.00 91.69 84 ALA A O 1
ATOM 632 N N . PRO A 1 85 ? -7.941 1.301 0.593 1.00 96.12 85 PRO A N 1
ATOM 633 C CA . PRO A 1 85 ? -6.670 0.628 0.857 1.00 96.12 85 PRO A CA 1
ATOM 634 C C . PRO A 1 85 ? -5.645 1.580 1.479 1.00 96.12 85 PRO A C 1
ATOM 636 O O . PRO A 1 85 ? -5.613 2.754 1.122 1.00 96.12 85 PRO A O 1
ATOM 639 N N . VAL A 1 86 ? -4.782 1.071 2.352 1.00 96.06 86 VAL A N 1
ATOM 640 C CA . VAL A 1 86 ? -3.506 1.725 2.679 1.00 96.06 86 VAL A CA 1
ATOM 641 C C . VAL A 1 86 ? -2.432 1.017 1.878 1.00 96.06 86 VAL A C 1
ATOM 643 O O . VAL A 1 86 ? -2.369 -0.208 1.893 1.00 96.06 86 VAL A O 1
ATOM 646 N N . VAL A 1 87 ? -1.615 1.761 1.146 1.00 94.56 87 VAL A N 1
ATOM 647 C CA . VAL A 1 87 ? -0.507 1.192 0.379 1.00 94.56 87 VAL A CA 1
ATOM 648 C C . VAL A 1 87 ? 0.789 1.601 1.044 1.00 94.56 87 VAL A C 1
ATOM 650 O O . VAL A 1 87 ? 0.973 2.784 1.334 1.00 94.56 87 VAL A O 1
ATOM 653 N N . THR A 1 88 ? 1.675 0.637 1.270 1.00 93.31 88 THR A N 1
ATOM 654 C CA . THR A 1 88 ? 3.054 0.897 1.675 1.00 93.31 88 THR A CA 1
ATOM 655 C C . THR A 1 88 ? 4.009 0.340 0.638 1.00 93.31 88 THR A C 1
ATOM 657 O O . THR A 1 88 ? 3.729 -0.656 -0.033 1.00 93.31 88 THR A O 1
ATOM 660 N N . ILE A 1 89 ? 5.135 1.022 0.478 1.00 90.44 89 ILE A N 1
ATOM 661 C CA . ILE A 1 89 ? 6.153 0.663 -0.493 1.00 90.44 89 ILE A CA 1
ATOM 662 C C . ILE A 1 89 ? 7.501 0.766 0.171 1.00 90.44 89 ILE A C 1
ATOM 664 O O . ILE A 1 89 ? 7.894 1.840 0.627 1.00 90.44 89 ILE A O 1
ATOM 668 N N . ARG A 1 90 ? 8.213 -0.355 0.174 1.00 89.94 90 ARG A N 1
ATOM 669 C CA . ARG A 1 90 ? 9.590 -0.407 0.630 1.00 89.94 90 ARG A CA 1
ATOM 670 C C . ARG A 1 90 ? 10.507 -0.045 -0.517 1.00 89.94 90 ARG A C 1
ATOM 672 O O . ARG A 1 90 ? 10.576 -0.770 -1.509 1.00 89.94 90 ARG A O 1
ATOM 679 N N . VAL A 1 91 ? 11.217 1.066 -0.361 1.00 86.81 91 VAL A N 1
ATOM 680 C CA . VAL A 1 91 ? 12.147 1.565 -1.370 1.00 86.81 91 VAL A CA 1
ATOM 681 C C . VAL A 1 91 ? 13.522 1.820 -0.784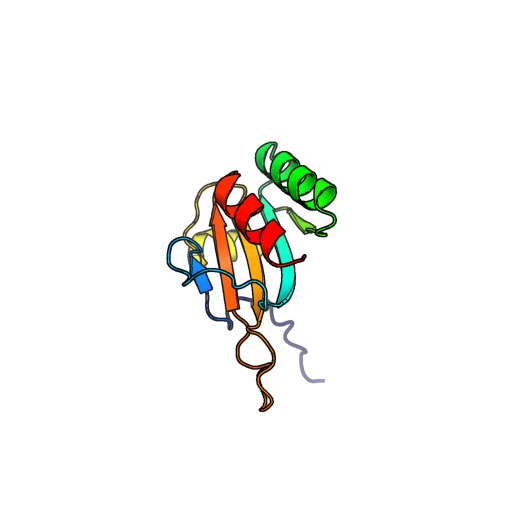 1.00 86.81 91 VAL A C 1
ATOM 683 O O . VAL A 1 91 ? 13.657 2.122 0.401 1.00 86.81 91 VAL A O 1
ATOM 686 N N . SER A 1 92 ? 14.535 1.741 -1.636 1.00 83.69 92 SER A N 1
ATOM 687 C CA . SER A 1 92 ? 15.871 2.252 -1.344 1.00 83.69 92 SER A CA 1
ATOM 688 C C . SER A 1 92 ? 16.292 3.234 -2.436 1.00 83.69 92 SER A C 1
ATOM 690 O O . SER A 1 92 ? 15.932 3.035 -3.604 1.00 83.69 92 SER A O 1
ATOM 692 N N . PRO A 1 93 ? 17.070 4.273 -2.088 1.00 75.12 93 PRO A N 1
ATOM 693 C CA . PRO A 1 93 ? 17.701 5.125 -3.086 1.00 75.12 93 PRO A CA 1
ATOM 694 C C . PRO A 1 93 ? 18.645 4.299 -3.979 1.00 75.12 93 PRO A C 1
ATOM 696 O O . PRO A 1 93 ? 19.017 3.176 -3.613 1.00 75.12 93 PRO A O 1
ATOM 699 N N . PRO A 1 94 ? 19.056 4.831 -5.145 1.00 68.88 94 PRO A N 1
ATOM 700 C CA . PRO A 1 94 ? 20.102 4.202 -5.942 1.00 68.88 94 PRO A CA 1
ATOM 701 C C . PRO A 1 94 ? 21.337 3.896 -5.098 1.00 68.88 94 PRO A C 1
ATOM 703 O O . PRO A 1 94 ? 21.731 4.688 -4.238 1.00 68.88 94 PRO A O 1
ATOM 706 N N . LYS A 1 95 ? 21.976 2.756 -5.381 1.00 64.12 95 LYS A N 1
ATOM 707 C CA . LYS A 1 95 ? 23.295 2.442 -4.833 1.00 64.12 95 LYS A CA 1
ATOM 708 C C . LYS A 1 95 ? 24.279 3.497 -5.338 1.00 64.12 95 LYS A C 1
ATOM 710 O O . LYS A 1 95 ? 24.720 3.429 -6.477 1.00 64.12 95 LYS A O 1
ATOM 715 N N . THR A 1 96 ? 24.586 4.484 -4.508 1.00 58.00 96 THR A N 1
ATOM 716 C CA . THR A 1 96 ? 25.858 5.198 -4.605 1.00 58.00 96 THR A CA 1
ATOM 717 C C . THR A 1 96 ? 26.938 4.255 -4.090 1.00 58.00 96 THR A C 1
ATOM 719 O O . THR A 1 96 ? 26.652 3.436 -3.219 1.00 58.00 96 THR A O 1
ATOM 722 N N . ASP A 1 97 ? 28.152 4.352 -4.615 1.00 56.09 97 ASP A N 1
ATOM 723 C CA . ASP A 1 97 ? 29.242 3.365 -4.487 1.00 56.09 97 ASP A CA 1
ATOM 724 C C . ASP A 1 97 ? 29.776 3.137 -3.051 1.00 56.09 97 ASP A C 1
ATOM 726 O O . ASP A 1 97 ? 30.791 2.477 -2.846 1.00 56.09 97 ASP A O 1
ATOM 730 N N . HIS A 1 98 ? 29.067 3.642 -2.043 1.00 51.66 98 HIS A N 1
ATOM 731 C CA . HIS A 1 98 ? 29.313 3.467 -0.622 1.00 51.66 98 HIS A CA 1
ATOM 732 C C . HIS A 1 98 ? 27.998 3.081 0.087 1.00 51.66 98 HIS A C 1
ATOM 734 O O . HIS A 1 98 ? 27.033 3.842 0.078 1.00 51.66 98 HIS A O 1
ATOM 740 N N . ASP A 1 99 ? 27.972 1.858 0.626 1.00 53.75 99 ASP A N 1
ATOM 741 C CA . ASP A 1 99 ? 27.139 1.309 1.713 1.00 53.75 99 ASP A CA 1
ATOM 742 C C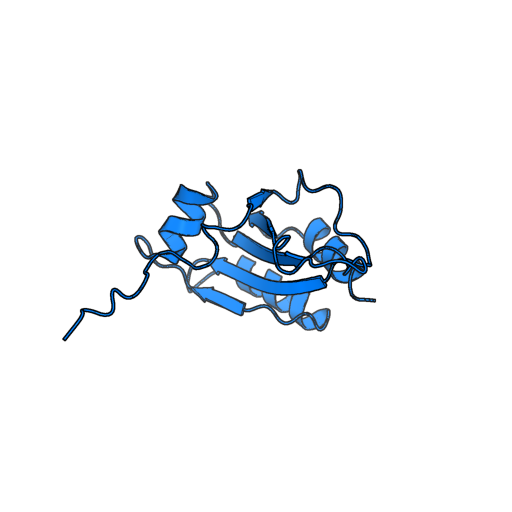 . ASP A 1 99 ? 25.768 1.958 1.996 1.00 53.75 99 ASP A C 1
ATOM 744 O O . ASP A 1 99 ? 25.672 2.852 2.826 1.00 53.75 99 ASP A O 1
ATOM 748 N N . ASN A 1 100 ? 24.670 1.442 1.418 1.00 52.41 100 ASN A N 1
ATOM 749 C CA . ASN A 1 100 ? 23.335 2.047 1.603 1.00 52.41 100 ASN A CA 1
ATOM 750 C C . ASN A 1 100 ? 22.160 1.080 1.851 1.00 52.41 100 ASN A C 1
ATOM 752 O O . ASN A 1 100 ? 21.006 1.476 1.684 1.00 52.41 100 ASN A O 1
ATOM 756 N N . GLU A 1 101 ? 22.379 -0.155 2.318 1.00 52.62 101 GLU A N 1
ATOM 757 C CA . GLU A 1 101 ? 21.241 -0.980 2.788 1.00 52.62 101 GLU A CA 1
ATOM 758 C C . GLU A 1 101 ? 20.471 -0.294 3.951 1.00 52.62 101 GLU A C 1
ATOM 760 O O . GLU A 1 101 ? 19.269 -0.504 4.127 1.00 52.62 101 GLU A O 1
ATOM 765 N N . HIS A 1 102 ? 21.130 0.640 4.652 1.00 55.88 102 HIS A N 1
ATOM 766 C CA . HIS A 1 102 ? 20.587 1.444 5.752 1.00 55.88 102 HIS A CA 1
ATOM 767 C C . HIS A 1 102 ? 19.608 2.562 5.348 1.00 55.88 102 HIS A C 1
ATOM 769 O O . HIS A 1 102 ? 18.925 3.088 6.220 1.00 55.88 102 HIS A O 1
ATOM 775 N N . ASN A 1 103 ? 19.468 2.903 4.061 1.00 69.75 103 ASN A N 1
ATOM 776 C CA . ASN A 1 103 ? 18.596 4.008 3.620 1.00 69.75 103 ASN A CA 1
ATOM 777 C C . ASN A 1 103 ? 17.247 3.524 3.073 1.00 69.75 103 ASN A C 1
ATOM 779 O O . ASN A 1 103 ? 16.646 4.144 2.196 1.00 69.75 103 ASN A O 1
ATOM 783 N N . THR A 1 104 ? 16.781 2.375 3.557 1.00 79.44 104 THR A N 1
ATOM 784 C CA . THR A 1 104 ? 15.454 1.874 3.208 1.00 79.44 104 THR A CA 1
ATOM 785 C C . THR A 1 104 ? 14.386 2.728 3.889 1.00 79.44 104 THR A C 1
ATOM 787 O O . THR A 1 104 ? 14.405 2.899 5.106 1.00 79.44 104 THR A O 1
ATOM 790 N N . GLN A 1 105 ? 13.416 3.200 3.112 1.00 86.19 105 GLN A N 1
ATOM 791 C CA . GLN A 1 105 ? 12.271 3.959 3.609 1.00 86.19 105 GLN A CA 1
ATOM 792 C C . GLN A 1 105 ? 10.956 3.316 3.175 1.00 86.19 105 GLN A C 1
ATOM 794 O O . GLN A 1 105 ? 10.891 2.573 2.189 1.00 86.19 105 GLN A O 1
ATOM 799 N N . ILE A 1 106 ? 9.899 3.631 3.918 1.00 88.44 106 ILE A N 1
ATOM 800 C CA . ILE A 1 106 ? 8.532 3.242 3.605 1.00 88.44 106 ILE A CA 1
ATOM 801 C C . ILE A 1 106 ? 7.769 4.460 3.118 1.00 88.44 106 ILE A C 1
ATOM 803 O O . ILE A 1 106 ? 7.466 5.373 3.884 1.00 88.44 106 ILE A O 1
ATOM 807 N N . LEU A 1 107 ? 7.408 4.440 1.839 1.00 89.75 107 LEU A N 1
ATOM 808 C CA . LEU A 1 107 ? 6.453 5.390 1.290 1.00 89.75 107 LEU A CA 1
ATOM 809 C C . LEU A 1 107 ? 5.046 4.861 1.489 1.00 89.75 107 LEU A C 1
ATOM 811 O O . LEU A 1 107 ? 4.796 3.679 1.255 1.00 89.75 107 LEU A O 1
ATOM 815 N N . HIS A 1 108 ? 4.118 5.723 1.887 1.00 92.44 108 HIS A N 1
ATOM 816 C CA . HIS A 1 108 ? 2.746 5.288 2.110 1.00 92.44 108 HIS A CA 1
ATOM 817 C C . HIS A 1 108 ? 1.692 6.329 1.736 1.00 92.44 108 HIS A C 1
ATOM 819 O O . HIS A 1 108 ? 1.931 7.540 1.740 1.00 92.44 108 HIS A O 1
ATOM 825 N N . TRP A 1 109 ? 0.503 5.833 1.398 1.00 93.12 109 TRP A N 1
ATOM 826 C CA . TRP A 1 109 ? -0.712 6.627 1.215 1.00 93.12 109 TRP A CA 1
ATOM 827 C C . TRP A 1 109 ? -1.957 5.787 1.494 1.00 93.12 109 TRP A C 1
ATOM 829 O O . TRP A 1 109 ? -1.888 4.564 1.606 1.00 93.12 109 TRP A O 1
ATOM 839 N N . ALA A 1 110 ? -3.112 6.448 1.558 1.00 93.69 110 ALA A N 1
ATOM 840 C CA . ALA A 1 110 ? -4.404 5.789 1.674 1.00 93.69 110 ALA A CA 1
ATOM 841 C C . ALA A 1 110 ? -5.348 6.166 0.525 1.00 93.69 110 ALA A C 1
ATOM 843 O O . ALA A 1 110 ? -5.254 7.248 -0.058 1.00 93.69 110 ALA A O 1
ATOM 844 N N . GLY A 1 111 ? -6.287 5.271 0.227 1.00 92.56 111 GLY A N 1
ATOM 845 C CA . GLY A 1 111 ? -7.225 5.374 -0.884 1.00 92.56 111 GLY A CA 1
ATOM 846 C C . GLY A 1 111 ? -6.646 4.934 -2.234 1.00 92.56 111 GLY A C 1
ATOM 847 O O . GLY A 1 111 ? -5.436 4.807 -2.437 1.00 92.56 111 GLY A O 1
ATOM 848 N N . VAL A 1 112 ? -7.543 4.712 -3.197 1.00 90.94 112 VAL A N 1
ATOM 849 C CA . VAL A 1 112 ? -7.162 4.419 -4.585 1.00 90.94 112 VAL A CA 1
ATOM 850 C C . VAL A 1 112 ? -6.649 5.701 -5.237 1.00 90.94 112 VAL A C 1
ATOM 852 O O . VAL A 1 112 ? -7.431 6.554 -5.651 1.00 90.94 112 VAL A O 1
ATOM 855 N N . ASN A 1 113 ? -5.328 5.837 -5.353 1.00 88.69 113 ASN A N 1
ATOM 856 C CA . ASN A 1 113 ? -4.697 7.024 -5.924 1.00 88.69 113 ASN A CA 1
ATOM 857 C C . ASN A 1 113 ? -3.989 6.700 -7.245 1.00 88.69 113 ASN A C 1
ATOM 859 O O . ASN A 1 113 ? -2.829 6.291 -7.281 1.00 88.69 113 ASN A O 1
ATOM 863 N N . ARG A 1 114 ? -4.700 6.892 -8.363 1.00 86.81 114 ARG A N 1
ATOM 864 C CA . ARG A 1 114 ? -4.172 6.596 -9.705 1.00 86.81 114 ARG A CA 1
ATOM 865 C C . ARG A 1 114 ? -2.960 7.437 -10.080 1.00 86.81 114 ARG A C 1
ATOM 867 O O . ARG A 1 114 ? -2.160 6.967 -10.881 1.00 86.81 114 ARG A O 1
ATOM 874 N N . TYR A 1 115 ? -2.843 8.655 -9.560 1.00 85.44 115 TYR A N 1
ATOM 875 C CA . TYR A 1 115 ? -1.703 9.521 -9.847 1.00 85.44 115 TYR A CA 1
ATOM 876 C C . TYR A 1 115 ? -0.423 8.939 -9.239 1.00 85.44 115 TYR A C 1
ATOM 878 O O . TYR A 1 115 ? 0.550 8.714 -9.955 1.00 85.44 115 TYR A O 1
ATOM 886 N N . LEU A 1 116 ? -0.465 8.581 -7.953 1.00 84.69 116 LEU A N 1
ATOM 887 C CA . LEU A 1 116 ? 0.672 7.982 -7.250 1.00 84.69 116 LEU A CA 1
ATOM 888 C C . LEU A 1 116 ? 1.060 6.620 -7.830 1.00 84.69 116 LEU A C 1
ATOM 890 O O . LEU A 1 116 ? 2.233 6.371 -8.096 1.00 84.69 116 LEU A O 1
ATOM 894 N N . MET A 1 117 ? 0.072 5.768 -8.118 1.00 87.19 117 MET A N 1
ATOM 895 C CA . MET A 1 117 ? 0.326 4.474 -8.757 1.00 87.19 117 MET A CA 1
ATOM 896 C C . MET A 1 117 ? 0.984 4.626 -10.141 1.00 87.19 117 MET A C 1
ATOM 898 O O . MET A 1 117 ? 1.863 3.848 -10.507 1.00 87.19 117 MET A O 1
ATOM 902 N N . GLN A 1 118 ? 0.600 5.648 -10.915 1.00 85.69 118 GLN A N 1
ATOM 903 C CA . GLN A 1 118 ? 1.254 5.951 -12.189 1.00 85.69 118 GLN A CA 1
ATOM 904 C C . GLN A 1 118 ? 2.680 6.468 -12.004 1.00 85.69 118 GLN A C 1
ATOM 906 O O . GLN A 1 118 ? 3.553 6.045 -12.760 1.00 85.69 118 GLN A O 1
ATOM 911 N N . ALA A 1 119 ? 2.921 7.348 -11.029 1.00 82.06 119 ALA A N 1
ATOM 912 C CA . ALA A 1 119 ? 4.258 7.859 -10.730 1.00 82.06 119 ALA A CA 1
ATOM 913 C C . ALA A 1 119 ? 5.226 6.715 -10.389 1.00 82.06 119 ALA A C 1
ATOM 915 O O . ALA A 1 119 ? 6.292 6.622 -10.988 1.00 82.06 119 ALA A O 1
ATOM 916 N N . LEU A 1 120 ? 4.794 5.778 -9.543 1.00 81.94 120 LEU A N 1
ATOM 917 C CA . LEU A 1 120 ? 5.533 4.554 -9.220 1.00 81.94 120 LEU A CA 1
ATOM 918 C C . LEU A 1 120 ? 5.834 3.693 -10.443 1.00 81.94 120 LEU A C 1
ATOM 920 O O . LEU A 1 120 ? 6.952 3.229 -10.617 1.00 81.94 120 LEU A O 1
ATOM 924 N N . SER A 1 121 ? 4.861 3.506 -11.336 1.00 81.50 121 SER A N 1
ATOM 925 C CA . SER A 1 121 ? 5.104 2.711 -12.546 1.00 81.50 121 SER A CA 1
ATOM 926 C C . SER A 1 121 ? 6.160 3.313 -13.476 1.00 81.50 121 SER A C 1
ATOM 928 O O . SER A 1 121 ? 6.656 2.611 -14.347 1.00 81.50 121 SER A O 1
ATOM 930 N N . ARG A 1 122 ? 6.510 4.598 -13.308 1.00 78.56 122 ARG A N 1
ATOM 931 C CA . ARG A 1 122 ? 7.539 5.274 -14.107 1.00 78.56 122 ARG A CA 1
ATOM 932 C C . ARG A 1 122 ? 8.958 5.085 -13.590 1.00 78.56 122 ARG A C 1
ATOM 934 O O . ARG A 1 122 ? 9.883 5.391 -14.333 1.00 78.56 122 ARG A O 1
ATOM 941 N N . THR A 1 123 ? 9.142 4.580 -12.373 1.00 68.44 123 THR A N 1
ATOM 942 C CA . THR A 1 123 ? 10.481 4.347 -11.814 1.00 68.44 123 THR A CA 1
ATOM 943 C C . THR A 1 123 ? 11.056 2.972 -12.137 1.00 68.44 123 THR A C 1
ATOM 945 O O . THR A 1 123 ? 12.151 2.658 -11.700 1.00 68.44 123 THR A O 1
ATOM 948 N N . HIS A 1 124 ? 10.330 2.151 -12.900 1.00 57.38 124 HIS A N 1
ATOM 949 C CA . HIS A 1 124 ? 10.712 0.779 -13.253 1.00 57.38 124 HIS A CA 1
ATOM 950 C C . HIS A 1 124 ? 10.811 0.549 -14.769 1.00 57.38 124 HIS A C 1
ATOM 952 O O . HIS A 1 124 ? 10.503 -0.545 -15.240 1.00 57.38 124 HIS A O 1
ATOM 958 N N . PHE A 1 125 ? 11.202 1.576 -15.528 1.00 46.94 125 PHE A N 1
ATOM 959 C CA . PHE A 1 125 ? 11.454 1.470 -16.970 1.00 46.94 125 PHE A CA 1
ATOM 960 C C . PHE A 1 125 ? 12.939 1.320 -17.281 1.00 46.94 125 PHE A C 1
ATOM 962 O O . PHE A 1 125 ? 13.738 2.059 -16.666 1.00 46.94 125 PHE A O 1
#

InterPro domains:
  IPR036249 Thioredoxin-like superfamily [SSF52833] (35-89)

pLDDT: mean 79.66, std 17.85, range [31.45, 97.19]